Protein AF-A0A2H5QS18-F1 (afdb_monomer)

Organism: Citrus unshiu (NCBI:txid55188)

Solvent-accessible surface area (backbone atoms only — not comparable to full-atom values): 5969 Å² total; per-residue (Å²): 109,49,81,54,51,76,42,83,52,37,49,84,52,31,69,64,58,32,67,49,38,83,33,39,31,42,33,45,26,37,26,52,36,32,40,64,85,40,93,54,33,43,40,53,26,38,52,21,29,35,42,34,46,21,41,10,51,63,26,32,70,79,12,51,65,34,27,25,59,86,45,28,78,48,53,74,44,63,41,59,57,66,27,44,52,68,79,67,95,55,62,81,68,54,59,59,73,72,40,64,66,79,58,52,62,50,62,58,71,82,73,123

Mean predicted aligned error: 8.16 Å

Secondary structure (DSSP, 8-state):
-EE--SS--BGGGHHHHTT-TT-SEEE--SSB--S-S-SSTTTT-TT--EEE-TT-TT--HHHHHHTTGGG-TT--EEE-TTSS----SS-HHHHHHHS-HHHHHHHGGG--

InterPro domains:
  IPR001611 Leucine-rich repeat [PF13516] (20-35)
  IPR001611 Leucine-rich repeat [PF13516] (46-62)
  IPR001611 Leucine-rich repeat [PF13516] (72-86)
  IPR032675 Leucine-rich repeat domain superfamily [G3DSA:3.80.10.10] (1-100)

pLDDT: mean 79.47, std 22.16, range [30.22, 98.5]

Foldseek 3Di:
DDADAPEADEPVCQVVQLVVQQDQEYEHHQYQYQLAPDQAANLSVLNHAYYEPANNQNHELVSVLRNNVVNNPNHNAYHHHNYVHDPPPDPPVVCCPSDPPVVVVNVVVVPD

Radius of gyration: 13.06 Å; Cα contacts (8 Å, |Δi|>4): 230; chains: 1; bounding box: 33×35×27 Å

Structure (mmCIF, N/CA/C/O backbone):
data_AF-A0A2H5QS18-F1
#
_entry.id   AF-A0A2H5QS18-F1
#
loop_
_atom_site.group_PDB
_atom_site.id
_atom_site.type_symbol
_atom_site.label_atom_id
_atom_site.label_alt_id
_atom_site.label_comp_id
_atom_site.label_asym_id
_atom_site.label_entity_id
_atom_site.label_seq_id
_atom_site.pdbx_PDB_ins_code
_atom_site.Cartn_x
_atom_site.Cartn_y
_atom_site.Cartn_z
_atom_site.occupancy
_atom_site.B_iso_or_equiv
_atom_site.auth_seq_id
_atom_site.auth_comp_id
_atom_site.auth_asym_id
_atom_site.auth_atom_id
_atom_site.pdbx_PDB_model_num
ATOM 1 N N . MET A 1 1 ? -14.098 2.412 3.426 1.00 94.56 1 MET A N 1
ATOM 2 C CA . MET A 1 1 ? -13.530 1.545 2.372 1.00 94.56 1 MET A CA 1
ATOM 3 C C . MET A 1 1 ? -13.449 2.354 1.093 1.00 94.56 1 MET A C 1
ATOM 5 O O . MET A 1 1 ? -14.416 3.034 0.782 1.00 94.56 1 MET A O 1
ATOM 9 N N . LEU A 1 2 ? -12.324 2.291 0.385 1.00 98.25 2 LEU A N 1
ATOM 10 C CA . LEU A 1 2 ? -12.134 2.916 -0.923 1.00 98.25 2 LEU A CA 1
ATOM 11 C C . LEU A 1 2 ? -11.606 1.864 -1.901 1.00 98.25 2 LEU A C 1
ATOM 13 O O . LEU A 1 2 ? -10.623 1.185 -1.602 1.00 98.25 2 LEU A O 1
ATOM 17 N N . ASN A 1 3 ? -12.278 1.709 -3.040 1.00 98.12 3 ASN A N 1
ATOM 18 C CA . ASN A 1 3 ? -11.909 0.741 -4.064 1.00 98.12 3 ASN A CA 1
ATOM 19 C C . ASN A 1 3 ? -11.582 1.456 -5.378 1.00 98.12 3 ASN A C 1
ATOM 21 O O . ASN A 1 3 ? -12.455 2.097 -5.955 1.00 98.12 3 ASN A O 1
ATOM 25 N N . LEU A 1 4 ? -10.333 1.327 -5.822 1.00 98.06 4 LEU A N 1
ATOM 26 C CA . LEU A 1 4 ? -9.783 1.931 -7.035 1.00 98.06 4 LEU A CA 1
ATOM 27 C C . LEU A 1 4 ? -9.121 0.874 -7.938 1.00 98.06 4 LEU A C 1
ATOM 29 O O . LEU A 1 4 ? -8.259 1.208 -8.751 1.00 98.06 4 LEU A O 1
ATOM 33 N N . HIS A 1 5 ? -9.485 -0.404 -7.780 1.00 97.06 5 HIS A N 1
ATOM 34 C CA . HIS A 1 5 ? -8.915 -1.484 -8.586 1.00 97.06 5 HIS A CA 1
ATOM 35 C C . HIS A 1 5 ? -9.170 -1.294 -10.090 1.00 97.06 5 HIS A C 1
ATOM 37 O O . HIS A 1 5 ? -10.154 -0.657 -10.468 1.00 97.06 5 HIS A O 1
ATOM 43 N N . LEU A 1 6 ? -8.305 -1.877 -10.927 1.00 97.81 6 LEU A N 1
ATOM 44 C 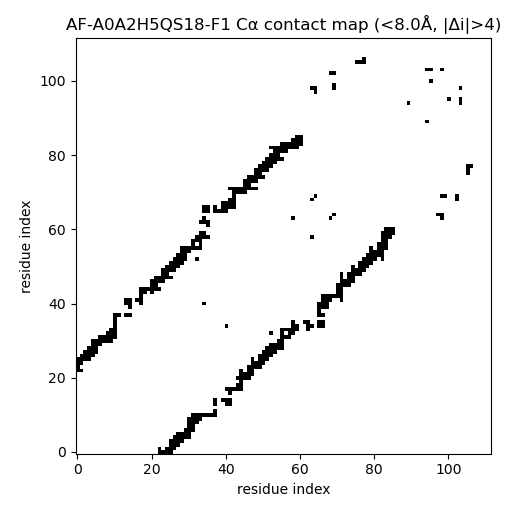CA . LEU A 1 6 ? -8.421 -1.872 -12.396 1.00 97.81 6 LEU A CA 1
ATOM 45 C C . LEU A 1 6 ? -8.489 -0.457 -12.990 1.00 97.81 6 LEU A C 1
ATOM 47 O O . LEU A 1 6 ? -9.390 -0.123 -13.758 1.00 97.81 6 LEU A O 1
ATOM 51 N N . ASN A 1 7 ? -7.522 0.377 -12.619 1.00 98.06 7 ASN A N 1
ATOM 52 C CA . ASN A 1 7 ? -7.346 1.722 -13.161 1.00 98.06 7 ASN A CA 1
ATOM 53 C C . ASN A 1 7 ? -5.896 1.915 -13.631 1.00 98.06 7 ASN A C 1
ATOM 55 O O . ASN A 1 7 ? -5.077 1.002 -13.587 1.00 98.06 7 ASN A O 1
ATOM 59 N N . PHE A 1 8 ? -5.575 3.124 -14.090 1.00 96.81 8 PHE A N 1
ATOM 60 C CA . PHE A 1 8 ? -4.223 3.513 -14.503 1.00 96.81 8 PHE A CA 1
ATOM 61 C C . PHE A 1 8 ? -3.565 4.467 -13.498 1.00 96.81 8 PHE A C 1
ATOM 63 O O . PHE A 1 8 ? -2.741 5.304 -13.872 1.00 96.81 8 PHE A O 1
ATOM 70 N N . PHE A 1 9 ? -3.955 4.407 -12.219 1.00 97.38 9 PHE A N 1
ATOM 71 C CA . PHE A 1 9 ? -3.360 5.281 -11.214 1.00 97.38 9 PHE A CA 1
ATOM 72 C C . PHE A 1 9 ? -1.899 4.905 -10.976 1.00 97.38 9 PHE A C 1
ATOM 74 O O . PHE A 1 9 ? -1.547 3.734 -10.884 1.00 97.38 9 PHE A O 1
ATOM 81 N N . ASN A 1 10 ? -1.053 5.920 -10.845 1.00 95.44 10 ASN A N 1
ATOM 82 C CA . ASN A 1 10 ? 0.346 5.780 -10.460 1.00 95.44 10 ASN A CA 1
ATOM 83 C C . ASN A 1 10 ? 0.598 6.512 -9.136 1.00 95.44 10 ASN A C 1
ATOM 85 O O . ASN A 1 10 ? -0.326 7.052 -8.527 1.00 95.44 10 ASN A O 1
ATOM 89 N N . ASP A 1 11 ? 1.855 6.571 -8.705 1.00 95.31 11 ASP A N 1
ATOM 90 C CA . ASP A 1 11 ? 2.264 7.175 -7.433 1.00 95.31 11 ASP A CA 1
ATOM 91 C C . ASP A 1 11 ? 1.749 8.615 -7.197 1.00 95.31 11 ASP A C 1
ATOM 93 O O . ASP A 1 11 ? 1.676 9.053 -6.049 1.00 95.31 11 ASP A O 1
ATOM 97 N N . SER A 1 12 ? 1.346 9.350 -8.242 1.00 94.69 12 SER A N 1
ATOM 98 C CA . SER A 1 12 ? 0.740 10.686 -8.113 1.00 94.69 12 SER A CA 1
ATOM 99 C C . SER A 1 12 ? -0.565 10.710 -7.310 1.00 94.69 12 SER A C 1
ATOM 101 O O . SER A 1 12 ? -0.908 11.758 -6.765 1.00 94.69 12 SER A O 1
ATOM 103 N N . ILE A 1 13 ? -1.275 9.582 -7.181 1.00 95.69 13 ILE A N 1
ATOM 104 C CA . ILE A 1 13 ? -2.501 9.512 -6.375 1.00 95.69 13 ILE A CA 1
ATOM 105 C C . ILE A 1 13 ? -2.213 9.446 -4.864 1.00 95.69 13 ILE A C 1
ATOM 107 O O . ILE A 1 13 ? -3.050 9.838 -4.049 1.00 95.69 13 ILE A O 1
ATOM 111 N N . LEU A 1 14 ? -1.024 8.972 -4.471 1.00 94.94 14 LEU A N 1
ATOM 112 C CA . LEU A 1 14 ? -0.697 8.658 -3.076 1.00 94.94 14 LEU A CA 1
ATOM 113 C C . LEU A 1 14 ? -0.853 9.857 -2.124 1.00 94.94 14 LEU A C 1
ATOM 115 O O . LEU A 1 14 ? -1.456 9.660 -1.070 1.00 94.94 14 LEU A O 1
ATOM 119 N N . PRO A 1 15 ? -0.429 11.098 -2.461 1.00 94.19 15 PRO A N 1
ATOM 120 C CA . PRO A 1 15 ? -0.634 12.254 -1.586 1.00 94.19 15 PRO A CA 1
ATOM 121 C C . PRO A 1 15 ? -2.107 12.508 -1.255 1.00 94.19 15 PRO A C 1
ATOM 123 O O . PRO A 1 15 ? -2.422 12.844 -0.117 1.00 94.19 15 PRO A O 1
ATOM 126 N N . TYR A 1 16 ? -3.010 12.299 -2.216 1.00 95.44 16 TYR A N 1
ATOM 127 C CA . TYR A 1 16 ? -4.447 12.479 -2.015 1.00 95.44 16 TYR A CA 1
ATOM 128 C C . TYR A 1 16 ? -5.025 11.370 -1.140 1.00 95.44 16 TYR A C 1
ATOM 130 O O . TYR A 1 16 ? -5.756 11.656 -0.192 1.00 95.44 16 TYR A O 1
ATOM 138 N N . LEU A 1 17 ? -4.646 10.113 -1.392 1.00 96.12 17 LEU A N 1
ATOM 139 C CA . LEU A 1 17 ? -5.064 8.987 -0.552 1.00 96.12 17 LEU A CA 1
ATOM 140 C C . LEU A 1 17 ? -4.585 9.163 0.885 1.00 96.12 17 LEU A C 1
ATOM 142 O O . LEU A 1 17 ? -5.344 8.903 1.811 1.00 96.12 17 LEU A O 1
ATOM 146 N N . ASN A 1 18 ? -3.374 9.688 1.072 1.00 94.31 18 ASN A N 1
ATOM 147 C CA . ASN A 1 18 ? -2.768 9.925 2.378 1.00 94.31 18 ASN A CA 1
ATOM 148 C C . ASN A 1 18 ? -3.506 10.997 3.216 1.00 94.31 18 ASN A C 1
ATOM 150 O O . ASN A 1 18 ? -3.220 11.144 4.404 1.00 94.31 18 ASN A O 1
ATOM 154 N N . THR A 1 19 ? -4.466 11.733 2.637 1.00 96.56 19 THR A N 1
ATOM 155 C CA . THR A 1 19 ? -5.360 12.648 3.381 1.00 96.56 19 THR A CA 1
ATOM 156 C C . THR A 1 19 ? -6.574 11.945 3.993 1.00 96.56 19 THR A C 1
ATOM 158 O O . THR A 1 19 ? -7.187 12.463 4.925 1.00 96.56 19 THR A O 1
ATOM 161 N N . LEU A 1 20 ? -6.913 10.743 3.519 1.00 97.31 20 LEU A N 1
ATOM 162 C CA . LEU A 1 20 ? -8.096 9.987 3.930 1.00 97.31 20 LEU A CA 1
ATOM 163 C C . LEU A 1 20 ? -7.806 9.153 5.188 1.00 97.31 20 LEU A C 1
ATOM 165 O O . LEU A 1 20 ? -7.935 7.930 5.196 1.00 97.31 20 LEU A O 1
ATOM 169 N N . THR A 1 21 ? -7.385 9.819 6.263 1.00 96.94 21 THR A N 1
ATOM 170 C CA . THR A 1 21 ? -6.794 9.192 7.461 1.00 96.94 21 THR A CA 1
ATOM 171 C C . THR A 1 21 ? -7.713 8.205 8.182 1.00 96.94 21 THR A C 1
ATOM 173 O O . THR A 1 21 ? -7.219 7.297 8.845 1.00 96.94 21 THR A O 1
ATOM 176 N N . SER A 1 22 ? -9.033 8.321 8.023 1.00 97.81 22 SER A N 1
ATOM 177 C CA . SER A 1 22 ? -10.021 7.393 8.592 1.00 97.81 22 SER A CA 1
ATOM 178 C C . SER A 1 22 ? -10.246 6.118 7.763 1.00 97.81 22 SER A C 1
ATOM 180 O O . SER A 1 22 ? -11.101 5.306 8.122 1.00 97.81 22 SER A O 1
ATOM 182 N N . LEU A 1 23 ? -9.542 5.921 6.640 1.00 98.12 23 LEU A N 1
ATOM 183 C CA . LEU A 1 23 ? -9.702 4.716 5.826 1.00 98.12 23 LEU A CA 1
ATOM 184 C C . LEU A 1 23 ? -9.275 3.456 6.580 1.00 98.12 23 LEU A C 1
ATOM 186 O O . LEU A 1 23 ? -8.173 3.365 7.105 1.00 98.12 23 LEU A O 1
ATOM 190 N N . THR A 1 24 ? -10.139 2.444 6.530 1.00 98.19 24 THR A N 1
ATOM 191 C CA . THR A 1 24 ? -9.891 1.099 7.070 1.00 98.19 24 THR A CA 1
ATOM 192 C C . THR A 1 24 ? -9.567 0.068 5.987 1.00 98.19 24 THR A C 1
ATOM 194 O O . THR A 1 24 ? -8.946 -0.955 6.265 1.00 98.19 24 THR A O 1
ATOM 197 N N . THR A 1 25 ? -9.951 0.330 4.737 1.00 98.19 25 THR A N 1
ATOM 198 C CA . THR A 1 25 ? -9.710 -0.556 3.591 1.00 98.19 25 THR A CA 1
ATOM 199 C C . THR A 1 25 ? -9.435 0.274 2.352 1.00 98.19 25 THR A C 1
ATOM 201 O O . THR A 1 25 ? -10.237 1.159 2.029 1.00 98.19 25 THR A O 1
ATOM 204 N N . LEU A 1 26 ? -8.344 -0.049 1.662 1.00 98.50 26 LEU A N 1
ATOM 205 C CA . LEU A 1 26 ? -7.916 0.571 0.415 1.00 98.50 26 LEU A CA 1
ATOM 206 C C . LEU A 1 26 ? -7.536 -0.524 -0.585 1.00 98.50 26 LEU A C 1
ATOM 208 O O . LEU A 1 26 ? -6.669 -1.351 -0.305 1.00 98.50 26 LEU A O 1
ATOM 212 N N . ASN A 1 27 ? -8.192 -0.521 -1.742 1.00 98.38 27 ASN A N 1
ATOM 213 C CA . ASN A 1 27 ? -7.884 -1.429 -2.840 1.00 98.38 27 ASN A CA 1
ATOM 214 C C . ASN A 1 27 ? -7.305 -0.643 -4.024 1.00 98.38 27 ASN A C 1
ATOM 216 O O . ASN A 1 27 ? -8.009 0.169 -4.627 1.00 98.38 27 ASN A O 1
ATOM 220 N N . LEU A 1 28 ? -6.032 -0.897 -4.323 1.00 97.94 28 LEU A N 1
ATOM 221 C CA . LEU A 1 28 ? -5.257 -0.349 -5.439 1.00 97.94 28 LEU A CA 1
ATOM 222 C C . LEU A 1 28 ? -4.804 -1.453 -6.407 1.00 97.94 28 LEU A C 1
ATOM 224 O O . LEU A 1 28 ? -3.902 -1.233 -7.218 1.00 97.94 28 LEU A O 1
ATOM 228 N N . ARG A 1 29 ? -5.422 -2.635 -6.343 1.00 97.31 29 ARG A N 1
ATOM 229 C CA . ARG A 1 29 ? -5.102 -3.770 -7.206 1.00 97.31 29 ARG A CA 1
ATOM 230 C C . ARG A 1 29 ? -5.131 -3.394 -8.684 1.00 97.31 29 ARG A C 1
ATOM 232 O O . ARG A 1 29 ? -6.040 -2.686 -9.115 1.00 97.31 29 ARG A O 1
ATOM 239 N N . SER A 1 30 ? -4.205 -3.938 -9.469 1.00 97.56 30 SER A N 1
ATOM 240 C CA . SER A 1 30 ? -4.174 -3.764 -10.928 1.00 97.56 30 SER A CA 1
ATOM 241 C C . SER A 1 30 ? -4.191 -2.283 -11.322 1.00 97.56 30 SER A C 1
ATOM 243 O O . SER A 1 30 ? -5.137 -1.800 -11.944 1.00 97.56 30 SER A O 1
ATOM 245 N N . ASN A 1 31 ? -3.159 -1.566 -10.882 1.00 98.06 31 ASN A N 1
ATOM 246 C CA . ASN A 1 31 ? -2.872 -0.175 -11.227 1.00 98.06 31 ASN A CA 1
ATOM 247 C C . ASN A 1 31 ? -1.415 -0.063 -11.718 1.00 98.06 31 ASN A C 1
ATOM 249 O O . ASN A 1 31 ? -0.767 -1.060 -12.031 1.00 98.06 31 ASN A O 1
ATOM 253 N N . SER A 1 32 ? -0.889 1.157 -11.816 1.00 96.56 32 SER A N 1
ATOM 254 C CA . SER A 1 32 ? 0.501 1.455 -12.177 1.00 96.56 32 SER A CA 1
ATOM 255 C C . SER A 1 32 ? 1.279 2.059 -10.999 1.00 96.56 32 SER A C 1
ATOM 257 O O . SER A 1 32 ? 2.097 2.963 -11.187 1.00 96.56 32 SER A O 1
ATOM 259 N N . ILE A 1 33 ? 1.003 1.604 -9.771 1.00 95.50 33 ILE A N 1
ATOM 260 C CA . ILE A 1 33 ? 1.739 2.024 -8.572 1.00 95.50 33 ILE A CA 1
ATOM 261 C C . ILE A 1 33 ? 3.155 1.439 -8.627 1.00 95.50 33 ILE A C 1
ATOM 263 O O . ILE A 1 33 ? 3.347 0.252 -8.870 1.00 95.50 33 ILE A O 1
ATOM 267 N N . GLU A 1 34 ? 4.156 2.276 -8.379 1.00 93.19 34 GLU A N 1
ATOM 268 C CA . GLU A 1 34 ? 5.563 1.870 -8.282 1.00 93.19 34 GLU A CA 1
ATOM 269 C C . GLU A 1 34 ? 6.033 1.887 -6.822 1.00 93.19 34 GLU A C 1
ATOM 271 O O . GLU A 1 34 ? 6.970 1.178 -6.454 1.00 93.19 34 GLU A O 1
ATOM 276 N N . GLY A 1 35 ? 5.403 2.715 -5.980 1.00 86.31 35 GLY A N 1
ATOM 277 C CA . GLY A 1 35 ? 5.729 2.888 -4.566 1.00 86.31 35 GLY A CA 1
ATOM 278 C C . GLY A 1 35 ? 7.090 3.538 -4.316 1.00 86.31 35 GLY A C 1
ATOM 279 O O . GLY A 1 35 ? 7.643 3.417 -3.226 1.00 86.31 35 GLY A O 1
ATOM 280 N N . SER A 1 36 ? 7.665 4.200 -5.321 1.00 80.56 36 SER A N 1
ATOM 281 C CA . SER A 1 36 ? 9.042 4.701 -5.282 1.00 80.56 36 SER A CA 1
ATOM 282 C C . SER A 1 36 ? 9.168 6.210 -5.487 1.00 80.56 36 SER A C 1
ATOM 284 O O . SER A 1 36 ? 10.185 6.789 -5.098 1.00 80.56 36 SER A O 1
ATOM 286 N N . ARG A 1 37 ? 8.142 6.853 -6.057 1.00 79.31 37 ARG A N 1
ATOM 287 C CA . ARG A 1 37 ? 8.220 8.227 -6.574 1.00 79.31 37 ARG A CA 1
ATOM 288 C C . ARG A 1 37 ? 7.759 9.284 -5.575 1.00 79.31 37 ARG A C 1
ATOM 290 O O . ARG A 1 37 ? 8.028 10.465 -5.780 1.00 79.31 37 ARG A O 1
ATOM 297 N N . THR A 1 38 ? 7.081 8.895 -4.492 1.00 76.31 38 THR A N 1
ATOM 298 C CA . THR A 1 38 ? 6.642 9.827 -3.439 1.00 76.31 38 THR A CA 1
ATOM 299 C C . THR A 1 38 ? 7.425 9.625 -2.148 1.00 76.31 38 THR A C 1
ATOM 301 O O . THR A 1 38 ? 7.751 8.506 -1.767 1.00 76.31 38 THR A O 1
ATOM 304 N N . LYS A 1 39 ? 7.724 10.728 -1.448 1.00 72.56 39 LYS A N 1
ATOM 305 C CA . LYS A 1 39 ? 8.471 10.693 -0.178 1.00 72.56 39 LYS A CA 1
ATOM 306 C C . LYS A 1 39 ? 7.655 10.156 1.003 1.00 72.56 39 LYS A C 1
ATOM 308 O O . LYS A 1 39 ? 8.245 9.782 2.006 1.00 72.56 39 LYS A O 1
ATOM 313 N N . GLN A 1 40 ? 6.324 10.196 0.916 1.00 76.25 40 GLN A N 1
ATOM 314 C CA . GLN A 1 40 ? 5.432 9.941 2.052 1.00 76.25 40 GLN A CA 1
ATOM 315 C C . GLN A 1 40 ? 4.562 8.689 1.893 1.00 76.25 40 GLN A C 1
ATOM 317 O O . GLN A 1 40 ? 4.005 8.248 2.891 1.00 76.25 40 GLN A O 1
ATOM 322 N N . GLY A 1 41 ? 4.428 8.107 0.695 1.00 88.94 41 GLY A N 1
ATOM 323 C CA . GLY A 1 41 ? 3.615 6.905 0.493 1.00 88.94 41 GLY A CA 1
ATOM 324 C C . GLY A 1 41 ? 2.226 7.007 1.138 1.00 88.94 41 GLY A C 1
ATOM 325 O O . GLY A 1 41 ? 1.458 7.917 0.826 1.00 88.94 41 GLY A O 1
ATOM 326 N N . LEU A 1 42 ? 1.932 6.083 2.059 1.00 93.81 42 LEU A N 1
ATOM 327 C CA . LEU A 1 42 ? 0.655 5.965 2.775 1.00 93.81 42 LEU A CA 1
ATOM 328 C C . LEU A 1 42 ? 0.784 6.176 4.300 1.00 93.81 42 LEU A C 1
ATOM 330 O O . LEU A 1 42 ? -0.080 5.738 5.058 1.00 93.81 42 LEU A O 1
ATOM 334 N N . VAL A 1 43 ? 1.849 6.835 4.777 1.00 92.88 43 VAL A N 1
ATOM 335 C CA . VAL A 1 43 ? 2.222 6.894 6.213 1.00 92.88 43 VAL A CA 1
ATOM 336 C C . VAL A 1 43 ? 1.146 7.428 7.173 1.00 92.88 43 VAL A C 1
ATOM 338 O O . VAL A 1 43 ? 1.219 7.167 8.377 1.00 92.88 43 VAL A O 1
ATOM 341 N N . ASN A 1 44 ? 0.165 8.193 6.688 1.00 96.12 44 ASN A N 1
ATOM 342 C CA . ASN A 1 44 ? -0.884 8.781 7.527 1.00 96.12 44 ASN A CA 1
ATOM 343 C C . ASN A 1 44 ? -2.116 7.882 7.670 1.00 96.12 44 ASN A C 1
ATOM 345 O O . ASN A 1 44 ? -2.978 8.169 8.504 1.00 96.12 44 ASN A O 1
ATOM 349 N N . LEU A 1 45 ? -2.210 6.785 6.913 1.00 96.38 45 LEU A N 1
ATOM 350 C CA . LEU A 1 45 ? -3.342 5.856 6.956 1.00 96.38 45 LEU A CA 1
ATOM 351 C C . LEU A 1 45 ? -3.255 4.898 8.153 1.00 96.38 45 LEU A C 1
ATOM 353 O O . LEU A 1 45 ? -3.359 3.683 8.023 1.00 96.38 45 LEU A O 1
ATOM 357 N N . ARG A 1 46 ? -3.068 5.446 9.356 1.00 94.50 46 ARG A N 1
ATOM 358 C CA . ARG A 1 46 ? -2.803 4.673 10.580 1.00 94.50 46 ARG A CA 1
ATOM 359 C C . ARG A 1 46 ? -3.953 3.756 10.993 1.00 94.50 46 ARG A C 1
ATOM 361 O O . ARG A 1 46 ? -3.710 2.799 11.718 1.00 94.50 46 ARG A O 1
ATOM 368 N N . TYR A 1 47 ? -5.180 4.029 10.548 1.00 96.94 47 TYR A N 1
ATOM 369 C CA . TYR A 1 47 ? -6.360 3.190 10.798 1.00 96.94 47 TYR A CA 1
ATOM 370 C C . TYR A 1 47 ? -6.597 2.124 9.718 1.00 96.94 47 TYR A C 1
ATOM 372 O O . TYR A 1 47 ? -7.554 1.350 9.825 1.00 96.94 47 TYR A O 1
ATOM 380 N N . LEU A 1 48 ? -5.745 2.066 8.689 1.00 97.25 48 LEU A N 1
ATOM 381 C CA . LEU A 1 48 ? -5.887 1.116 7.596 1.00 97.25 48 LEU A CA 1
ATOM 382 C C . LEU A 1 48 ? -5.660 -0.306 8.102 1.00 97.25 48 LEU A C 1
ATOM 384 O O . LEU A 1 48 ? -4.641 -0.600 8.715 1.00 97.25 48 LEU A O 1
ATOM 388 N N . GLN A 1 49 ? -6.620 -1.184 7.825 1.00 94.94 49 GLN A N 1
ATOM 389 C CA . GLN A 1 49 ? -6.595 -2.591 8.222 1.00 94.94 49 GLN A CA 1
ATOM 390 C C . GLN A 1 49 ? -6.352 -3.516 7.033 1.00 94.94 49 GLN A C 1
ATOM 392 O O . GLN A 1 49 ? -5.771 -4.586 7.200 1.00 94.94 49 GLN A O 1
ATOM 397 N N . VAL A 1 50 ? -6.785 -3.114 5.838 1.00 95.56 50 VAL A N 1
ATOM 398 C CA . VAL A 1 50 ? -6.638 -3.899 4.610 1.00 95.56 50 VAL A CA 1
ATOM 399 C C . VAL A 1 50 ? -6.081 -3.016 3.502 1.00 95.56 50 VAL A C 1
ATOM 401 O O . VAL A 1 50 ? -6.682 -1.990 3.169 1.00 95.56 50 VAL A O 1
ATOM 404 N N . LEU A 1 51 ? -4.964 -3.447 2.921 1.00 95.44 51 LEU A N 1
ATOM 405 C CA . LEU A 1 51 ? -4.334 -2.832 1.759 1.00 95.44 51 LEU A CA 1
ATOM 406 C C . LEU A 1 51 ? -4.112 -3.894 0.679 1.00 95.44 51 LEU A C 1
ATOM 408 O O . LEU A 1 51 ? -3.388 -4.862 0.901 1.00 95.44 51 LEU A O 1
ATOM 412 N N . ASP A 1 52 ? -4.727 -3.702 -0.483 1.00 96.06 52 ASP A N 1
ATOM 413 C CA . ASP A 1 52 ? -4.482 -4.527 -1.668 1.00 96.06 52 ASP A CA 1
ATOM 414 C C . ASP A 1 52 ? -3.684 -3.712 -2.691 1.00 96.06 52 ASP A C 1
ATOM 416 O O . ASP A 1 52 ? -4.173 -2.704 -3.208 1.00 96.06 52 ASP A O 1
ATOM 420 N N . LEU A 1 53 ? -2.442 -4.129 -2.929 1.00 94.75 53 LEU A N 1
ATOM 421 C CA . LEU A 1 53 ? -1.523 -3.576 -3.924 1.00 94.75 53 LEU A CA 1
ATOM 422 C C . LEU A 1 53 ? -1.197 -4.609 -5.012 1.00 94.75 53 LEU A C 1
ATOM 424 O O . LEU A 1 53 ? 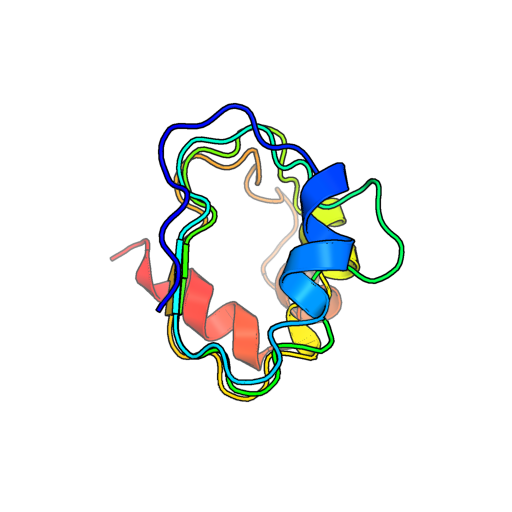-0.308 -4.363 -5.826 1.00 94.75 53 LEU A O 1
ATOM 428 N N . SER A 1 54 ? -1.896 -5.747 -5.038 1.00 93.00 54 SER A N 1
ATOM 429 C CA . SER A 1 54 ? -1.619 -6.834 -5.976 1.00 93.00 54 SER A CA 1
ATOM 430 C C . SER A 1 54 ? -1.688 -6.368 -7.433 1.00 93.00 54 SER A C 1
ATOM 432 O O . SER A 1 54 ? -2.403 -5.421 -7.770 1.00 93.00 54 SER A O 1
ATOM 434 N N . TRP A 1 55 ? -0.940 -7.027 -8.316 1.00 94.75 55 TRP A N 1
ATOM 435 C CA . TRP A 1 55 ? -0.885 -6.708 -9.747 1.00 94.75 55 TRP A CA 1
ATOM 436 C C . TRP A 1 55 ? -0.468 -5.256 -10.035 1.00 94.75 55 TRP A C 1
ATOM 438 O O . TRP A 1 55 ? -0.985 -4.615 -10.946 1.00 94.75 55 TRP A O 1
ATOM 448 N N . ASN A 1 56 ? 0.437 -4.716 -9.216 1.00 94.38 56 ASN A N 1
ATOM 449 C CA . ASN A 1 56 ? 1.201 -3.513 -9.528 1.00 94.38 56 ASN A CA 1
ATOM 450 C C . ASN A 1 56 ? 2.651 -3.940 -9.790 1.00 94.38 56 ASN A C 1
ATOM 452 O O . ASN A 1 56 ? 3.502 -3.928 -8.897 1.00 94.38 56 ASN A O 1
ATOM 456 N N . ASP A 1 57 ? 2.916 -4.362 -11.023 1.00 91.12 57 ASP A N 1
ATOM 457 C CA . ASP A 1 57 ? 4.120 -5.113 -11.405 1.00 91.12 57 ASP A CA 1
ATOM 458 C C . ASP A 1 57 ? 5.434 -4.350 -11.144 1.00 91.12 57 ASP A C 1
ATOM 460 O O . ASP A 1 57 ? 6.484 -4.959 -10.958 1.00 91.12 57 ASP A O 1
ATOM 464 N N . ASN A 1 58 ? 5.381 -3.018 -11.047 1.00 91.81 58 ASN A N 1
ATOM 465 C CA . ASN A 1 58 ? 6.545 -2.168 -10.783 1.00 91.81 58 ASN A CA 1
ATOM 466 C C . ASN A 1 58 ? 6.846 -1.949 -9.286 1.00 91.81 58 ASN A C 1
ATOM 468 O O . ASN A 1 58 ? 7.815 -1.262 -8.949 1.00 91.81 58 ASN A O 1
ATOM 472 N N . ILE A 1 59 ? 6.050 -2.508 -8.367 1.00 90.19 59 ILE A N 1
ATOM 473 C CA . ILE A 1 59 ? 6.376 -2.490 -6.935 1.00 90.19 59 ILE A CA 1
ATOM 474 C C . ILE A 1 59 ? 7.511 -3.482 -6.671 1.00 90.19 59 ILE A C 1
ATOM 476 O O . ILE A 1 59 ? 7.341 -4.694 -6.783 1.00 90.19 59 ILE A O 1
ATOM 480 N N . THR A 1 60 ? 8.664 -2.957 -6.259 1.00 86.06 60 THR A N 1
ATOM 481 C CA . THR A 1 60 ? 9.859 -3.742 -5.906 1.00 86.06 60 THR A CA 1
ATOM 482 C C . THR A 1 60 ? 10.046 -3.824 -4.389 1.00 86.06 60 THR A C 1
ATOM 484 O O . THR A 1 60 ? 9.415 -3.085 -3.630 1.00 86.06 60 THR A O 1
ATOM 487 N N . SER A 1 61 ? 10.980 -4.657 -3.916 1.00 78.56 61 SER A N 1
ATOM 488 C CA . SER A 1 61 ? 11.365 -4.692 -2.494 1.00 78.56 61 SER A CA 1
ATOM 489 C C . SER A 1 61 ? 11.830 -3.322 -1.971 1.00 78.56 61 SER A C 1
ATOM 491 O O . SER A 1 61 ? 11.477 -2.930 -0.859 1.00 78.56 61 SER A O 1
ATOM 493 N N . GLY A 1 62 ? 12.548 -2.548 -2.793 1.00 78.00 62 GLY A N 1
ATOM 494 C CA . GLY A 1 62 ? 12.977 -1.184 -2.469 1.00 78.00 62 GLY A CA 1
ATOM 495 C C . GLY A 1 62 ? 11.842 -0.152 -2.437 1.00 78.00 62 GLY A C 1
ATOM 496 O O . GLY A 1 62 ? 12.007 0.915 -1.848 1.00 78.00 62 GLY A O 1
ATOM 497 N N . SER A 1 63 ? 10.690 -0.453 -3.043 1.00 84.44 63 SER A N 1
ATOM 498 C CA . SER A 1 63 ? 9.491 0.391 -2.984 1.00 84.44 63 SER A CA 1
ATOM 499 C C . SER A 1 63 ? 8.764 0.273 -1.641 1.00 84.44 63 SER A C 1
ATOM 501 O O . SER A 1 63 ? 8.220 1.255 -1.141 1.00 84.44 63 SER A O 1
ATOM 503 N N . LEU A 1 64 ? 8.783 -0.906 -1.007 1.00 79.19 64 LEU A N 1
ATOM 504 C CA . LEU A 1 64 ? 8.022 -1.166 0.225 1.00 79.19 64 LEU A CA 1
ATOM 505 C C . LEU A 1 64 ? 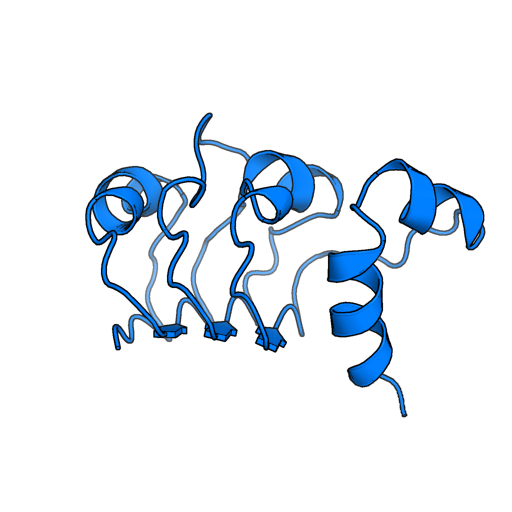8.435 -0.257 1.389 1.00 79.19 64 LEU A C 1
ATOM 507 O O . LEU A 1 64 ? 7.583 0.212 2.145 1.00 79.19 64 LEU A O 1
ATOM 511 N N . THR A 1 65 ? 9.731 0.040 1.507 1.00 76.44 65 THR A N 1
ATOM 512 C CA . THR A 1 65 ? 10.252 0.958 2.532 1.00 76.44 65 THR A CA 1
ATOM 513 C C . THR A 1 65 ? 9.775 2.394 2.307 1.00 76.44 65 THR A C 1
ATOM 515 O O . THR A 1 65 ? 9.498 3.107 3.269 1.00 76.44 65 THR A O 1
ATOM 518 N N . ARG A 1 66 ? 9.612 2.813 1.045 1.00 84.75 66 ARG A N 1
ATOM 519 C CA . ARG A 1 66 ? 9.142 4.156 0.665 1.00 84.75 66 ARG A CA 1
ATOM 520 C C . ARG A 1 66 ? 7.626 4.319 0.728 1.00 84.75 66 ARG A C 1
ATOM 522 O O . ARG A 1 66 ? 7.147 5.429 0.942 1.00 84.75 66 ARG A O 1
ATOM 529 N N . LEU A 1 67 ? 6.870 3.227 0.622 1.00 88.50 67 LEU A N 1
ATOM 530 C CA . LEU A 1 67 ? 5.416 3.234 0.807 1.00 88.50 67 LEU A CA 1
ATOM 531 C C . LEU A 1 67 ? 4.988 3.533 2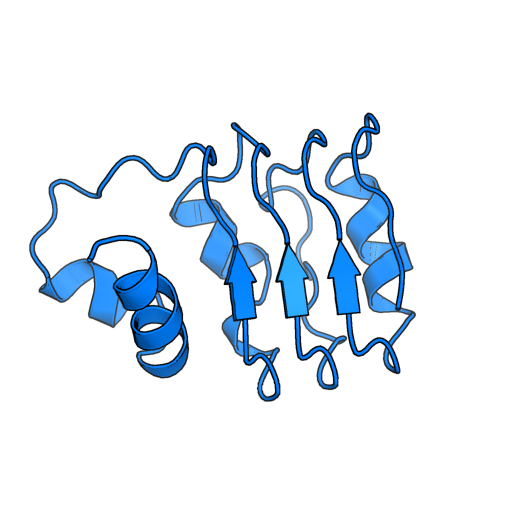.252 1.00 88.50 67 LEU A C 1
ATOM 533 O O . LEU A 1 67 ? 3.819 3.847 2.482 1.00 88.50 67 LEU A O 1
ATOM 537 N N . GLY A 1 68 ? 5.910 3.466 3.218 1.00 86.88 68 GLY A N 1
ATOM 538 C CA . GLY A 1 68 ? 5.609 3.788 4.610 1.00 86.88 68 GLY A CA 1
ATOM 539 C C . GLY A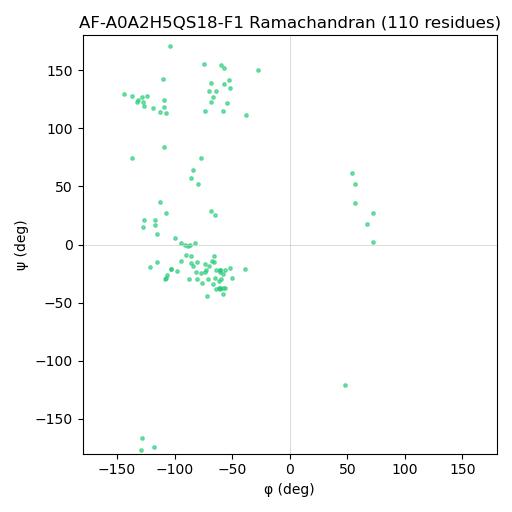 1 68 ? 4.74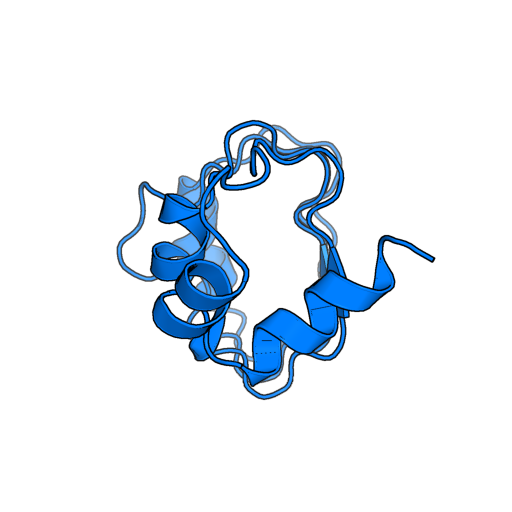7 2.735 5.301 1.00 86.88 68 GLY A C 1
ATOM 540 O O . GLY A 1 68 ? 4.011 3.055 6.230 1.00 86.88 68 GLY A O 1
ATOM 541 N N . LEU A 1 69 ? 4.827 1.475 4.856 1.00 85.81 69 LEU A N 1
ATOM 542 C CA . LEU A 1 69 ? 4.016 0.378 5.396 1.00 85.81 69 LEU A CA 1
ATOM 543 C C . LEU A 1 69 ? 4.254 0.159 6.899 1.00 85.81 69 LEU A C 1
ATOM 545 O O . LEU A 1 69 ? 3.329 -0.206 7.615 1.00 85.81 69 LEU A O 1
ATOM 549 N N . ALA A 1 70 ? 5.460 0.468 7.392 1.00 83.38 70 ALA A N 1
ATOM 550 C CA . ALA A 1 70 ? 5.817 0.441 8.814 1.00 83.38 70 ALA A CA 1
ATOM 551 C C . ALA A 1 70 ? 4.939 1.354 9.692 1.00 83.38 70 ALA A C 1
ATOM 553 O O . ALA A 1 70 ? 4.781 1.106 10.883 1.00 83.38 70 ALA A O 1
ATOM 554 N N . ASN A 1 71 ? 4.360 2.410 9.116 1.00 88.81 71 ASN A N 1
ATOM 555 C CA . ASN A 1 71 ? 3.491 3.346 9.827 1.00 88.81 71 ASN A CA 1
ATOM 556 C C . ASN A 1 71 ? 2.029 2.878 9.888 1.00 88.81 71 ASN A C 1
ATOM 558 O O . ASN A 1 71 ? 1.229 3.473 10.614 1.00 88.81 71 ASN A O 1
ATOM 562 N N . LEU A 1 72 ? 1.668 1.827 9.147 1.00 90.19 72 LEU A N 1
ATOM 563 C CA . LEU A 1 72 ? 0.319 1.265 9.103 1.00 90.19 72 LEU A CA 1
ATOM 564 C C . LEU A 1 72 ? 0.122 0.281 10.265 1.00 90.19 72 LEU A C 1
ATOM 566 O O . LEU A 1 72 ? -0.068 -0.914 10.071 1.00 90.19 72 LEU A O 1
ATOM 570 N N . THR A 1 73 ? 0.179 0.783 11.497 1.00 88.25 73 THR A N 1
ATOM 571 C CA . THR A 1 73 ? 0.211 -0.048 12.715 1.00 88.25 73 THR A CA 1
ATOM 572 C C . THR A 1 73 ? -1.062 -0.863 12.970 1.00 88.25 73 THR A C 1
ATOM 574 O O . THR A 1 73 ? -1.038 -1.778 13.784 1.00 88.25 73 THR A O 1
ATOM 577 N N . ASN A 1 74 ? -2.173 -0.556 12.290 1.00 91.12 74 ASN A N 1
ATOM 578 C CA . ASN A 1 74 ? -3.418 -1.331 12.353 1.00 91.12 74 ASN A CA 1
ATOM 579 C C . ASN A 1 74 ? -3.603 -2.295 11.169 1.00 91.12 74 ASN A C 1
ATOM 581 O O . ASN A 1 74 ? -4.674 -2.901 11.048 1.00 91.12 74 ASN A O 1
ATOM 585 N N . LEU A 1 75 ? -2.603 -2.432 10.290 1.00 89.50 75 LEU A N 1
ATOM 586 C CA . LEU A 1 75 ? -2.707 -3.261 9.096 1.00 89.50 75 LEU A CA 1
ATOM 587 C C . LEU A 1 75 ? -2.768 -4.743 9.480 1.00 89.50 75 LEU A C 1
ATOM 589 O O . LEU A 1 75 ? -1.877 -5.271 10.135 1.00 89.50 75 LEU A O 1
ATOM 593 N N . LYS A 1 76 ? -3.837 -5.414 9.053 1.00 87.75 76 LYS A N 1
ATOM 594 C CA . LYS A 1 76 ? -4.096 -6.841 9.300 1.00 87.75 76 LYS A CA 1
ATOM 595 C C . LYS A 1 76 ? -3.904 -7.685 8.049 1.00 87.75 76 LYS A C 1
ATOM 597 O O . LYS A 1 76 ? -3.609 -8.870 8.145 1.00 87.75 76 LYS A O 1
ATOM 602 N N . LYS A 1 77 ? -4.121 -7.086 6.876 1.00 87.00 77 LYS A N 1
ATOM 603 C CA . LYS A 1 77 ? -3.987 -7.750 5.582 1.00 87.00 77 LYS A CA 1
ATOM 604 C C . LYS A 1 77 ? -3.274 -6.841 4.594 1.00 87.00 77 LYS A C 1
ATOM 606 O O . LYS A 1 77 ? -3.700 -5.707 4.370 1.00 87.00 77 LYS A O 1
ATOM 611 N N . LEU A 1 78 ? -2.234 -7.389 3.981 1.00 89.06 78 LEU A N 1
ATOM 612 C CA . LEU A 1 78 ? -1.486 -6.791 2.890 1.00 89.06 78 LEU A CA 1
ATOM 613 C C . LEU A 1 78 ? -1.418 -7.803 1.747 1.00 89.06 78 LEU A C 1
ATOM 615 O O . LEU A 1 78 ? -0.941 -8.915 1.957 1.00 89.06 78 LEU A O 1
ATOM 619 N N . ASP A 1 79 ? -1.891 -7.425 0.565 1.00 87.88 79 ASP A N 1
ATOM 620 C CA . ASP A 1 79 ? -1.757 -8.241 -0.643 1.00 87.88 79 ASP A CA 1
ATOM 621 C C . ASP A 1 79 ? -0.755 -7.597 -1.608 1.00 87.88 79 ASP A C 1
ATOM 623 O O . ASP A 1 79 ? -0.890 -6.425 -1.966 1.00 87.88 79 ASP A O 1
ATOM 627 N N . LEU A 1 80 ? 0.264 -8.366 -1.990 1.00 88.25 80 LEU A N 1
ATOM 628 C CA . LEU A 1 80 ? 1.329 -7.985 -2.925 1.00 88.25 80 LEU A CA 1
ATOM 629 C C . LEU A 1 80 ? 1.481 -9.014 -4.057 1.00 88.25 80 LEU A C 1
ATOM 631 O O . LEU A 1 80 ? 2.515 -9.046 -4.728 1.00 88.25 80 LEU A O 1
ATOM 635 N N . ALA A 1 81 ? 0.495 -9.898 -4.252 1.00 84.94 81 ALA A N 1
ATOM 636 C CA . ALA A 1 81 ? 0.548 -10.906 -5.304 1.00 84.94 81 ALA A CA 1
ATOM 637 C C . ALA A 1 81 ? 0.726 -10.246 -6.680 1.00 84.94 81 ALA A C 1
ATOM 639 O O . ALA A 1 81 ? 0.107 -9.227 -6.970 1.00 84.94 81 ALA A O 1
ATOM 640 N N . GLY A 1 82 ? 1.577 -10.808 -7.537 1.00 87.81 82 GLY A N 1
ATOM 641 C CA . GLY A 1 82 ? 1.835 -10.248 -8.868 1.00 87.81 82 GLY A CA 1
ATOM 642 C C . GLY A 1 82 ? 2.664 -8.955 -8.888 1.00 87.81 82 GLY A C 1
ATOM 643 O O . GLY A 1 82 ? 2.900 -8.427 -9.962 1.00 87.81 82 GLY A O 1
ATOM 644 N N . CYS A 1 83 ? 3.144 -8.440 -7.751 1.00 88.94 83 CYS A N 1
ATOM 645 C CA . CYS A 1 83 ? 4.117 -7.343 -7.754 1.00 88.94 83 CYS A CA 1
ATOM 646 C C . CYS A 1 83 ? 5.516 -7.835 -8.166 1.00 88.94 83 CYS A C 1
ATOM 648 O O . CYS A 1 83 ? 5.880 -8.985 -7.910 1.00 88.94 83 CYS A O 1
ATOM 650 N N . GLY A 1 84 ? 6.350 -6.935 -8.695 1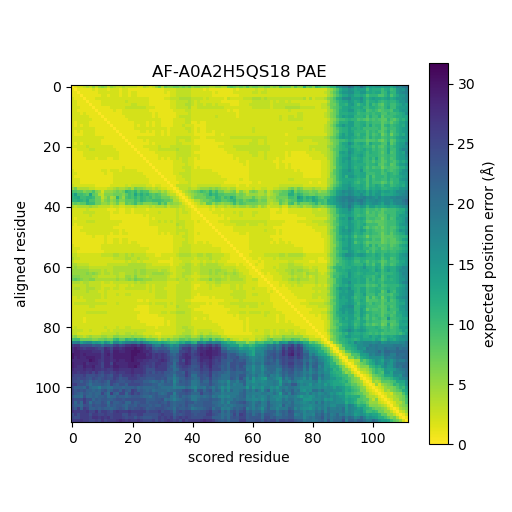.00 84.62 84 GLY A N 1
ATOM 651 C CA . GLY A 1 84 ? 7.762 -7.162 -9.046 1.00 84.62 84 GLY A CA 1
ATOM 652 C C . GLY A 1 84 ? 8.702 -7.366 -7.853 1.00 84.62 84 GLY A C 1
ATOM 653 O O . GLY A 1 84 ? 9.894 -7.056 -7.918 1.00 84.62 84 GLY A O 1
ATOM 654 N N . ILE A 1 85 ? 8.185 -7.891 -6.743 1.00 75.38 85 ILE A N 1
ATOM 655 C CA . ILE A 1 85 ? 8.962 -8.313 -5.584 1.00 75.38 85 ILE A CA 1
ATOM 656 C C . ILE A 1 85 ? 9.593 -9.653 -5.958 1.00 75.38 85 ILE A C 1
ATOM 658 O O . ILE A 1 85 ? 9.154 -10.720 -5.535 1.00 75.38 85 ILE A O 1
ATOM 662 N N . THR A 1 86 ? 10.622 -9.608 -6.805 1.00 57.69 86 THR A N 1
ATOM 663 C CA . THR A 1 86 ? 11.470 -10.772 -7.051 1.00 57.69 86 THR A CA 1
ATOM 664 C C . THR A 1 86 ? 11.985 -11.237 -5.698 1.00 57.69 86 THR A C 1
ATOM 666 O O . THR A 1 86 ? 12.606 -10.442 -4.986 1.00 57.69 86 THR A O 1
ATOM 669 N N . THR A 1 87 ? 11.698 -12.491 -5.334 1.00 46.34 87 THR A N 1
ATOM 670 C CA . THR A 1 87 ? 12.291 -13.178 -4.180 1.00 46.34 87 THR A CA 1
ATOM 671 C C . THR A 1 87 ? 13.745 -12.766 -4.079 1.00 46.34 87 THR A C 1
ATO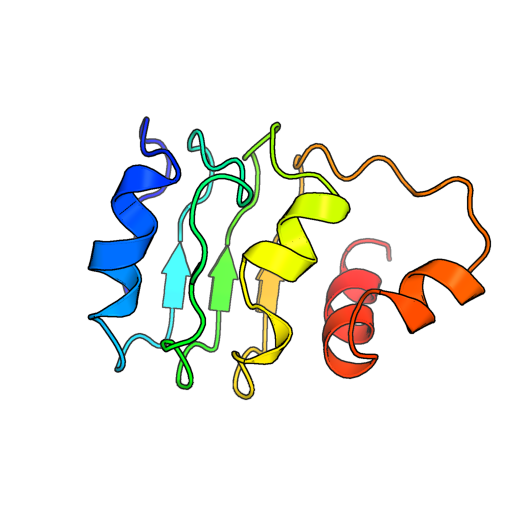M 673 O O . THR A 1 87 ? 14.540 -13.078 -4.969 1.00 46.34 87 THR A O 1
ATOM 676 N N . ILE A 1 88 ? 14.079 -12.011 -3.035 1.00 46.44 88 ILE A N 1
ATOM 677 C CA . ILE A 1 88 ? 15.458 -11.655 -2.758 1.00 46.44 88 ILE A CA 1
ATOM 678 C C . ILE A 1 88 ? 16.157 -13.009 -2.617 1.00 46.44 88 ILE A C 1
ATOM 680 O O . ILE A 1 88 ? 15.853 -13.772 -1.704 1.00 46.44 88 ILE A O 1
ATOM 684 N N . GLN A 1 89 ? 17.081 -13.324 -3.524 1.00 40.03 89 GLN A N 1
ATOM 685 C CA . GLN A 1 89 ? 18.058 -14.418 -3.402 1.00 40.03 89 GLN A CA 1
ATOM 686 C C . GLN A 1 89 ? 19.038 -14.161 -2.229 1.00 40.03 89 GLN A C 1
ATOM 688 O O . GLN A 1 89 ? 20.172 -14.623 -2.217 1.00 40.03 89 GLN A O 1
ATOM 693 N N . GLY A 1 90 ? 18.607 -13.382 -1.238 1.00 39.47 90 GLY A N 1
ATOM 694 C CA . GLY A 1 90 ? 19.283 -13.064 -0.001 1.00 39.47 90 GLY A CA 1
ATOM 695 C C . GLY A 1 90 ? 18.524 -13.779 1.098 1.00 39.47 90 GLY A C 1
ATOM 696 O O . GLY A 1 90 ? 17.326 -13.577 1.285 1.00 39.47 90 GLY A O 1
ATOM 697 N N . THR A 1 91 ? 19.244 -14.671 1.760 1.00 33.47 91 THR A N 1
ATOM 698 C CA . THR A 1 91 ? 18.883 -15.427 2.958 1.00 33.47 91 THR A CA 1
ATOM 699 C C . THR A 1 91 ? 17.862 -14.721 3.864 1.00 33.47 91 THR A C 1
ATOM 701 O O . THR A 1 91 ? 17.848 -13.497 3.982 1.00 33.47 91 THR A O 1
ATOM 704 N N . ARG A 1 92 ? 17.044 -15.513 4.581 1.00 37.88 92 ARG A N 1
ATOM 705 C CA . ARG A 1 92 ? 16.021 -15.091 5.572 1.00 37.88 92 ARG A CA 1
ATOM 706 C C . ARG A 1 92 ? 16.411 -13.905 6.484 1.00 37.88 92 ARG A C 1
ATOM 708 O O . ARG A 1 92 ? 15.522 -13.256 7.015 1.00 37.88 92 ARG A O 1
ATOM 715 N N . GLN A 1 93 ? 17.702 -13.608 6.645 1.00 37.09 93 GLN A N 1
ATOM 716 C CA . GLN A 1 93 ? 18.233 -12.465 7.387 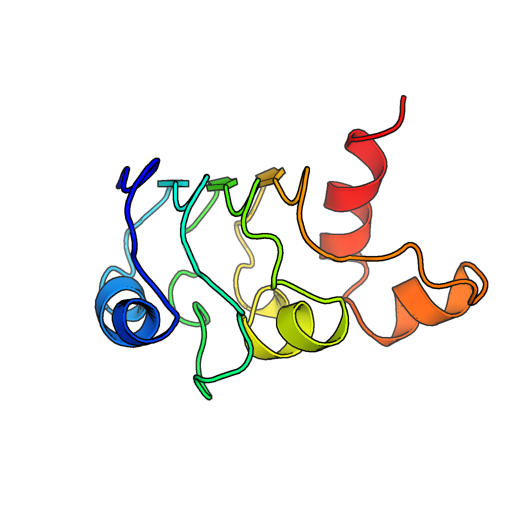1.00 37.09 93 GLN A CA 1
ATOM 717 C C . GLN A 1 93 ? 18.018 -11.086 6.729 1.00 37.09 93 GLN A C 1
ATOM 719 O O . GLN A 1 93 ? 17.886 -10.108 7.458 1.00 37.09 93 GLN A O 1
ATOM 724 N N . GLN A 1 94 ? 17.949 -10.962 5.397 1.00 34.69 94 GLN A N 1
ATOM 725 C CA . GLN A 1 94 ? 17.780 -9.641 4.755 1.00 34.69 94 GLN A CA 1
ATOM 726 C C . GLN A 1 94 ? 16.327 -9.153 4.764 1.00 34.69 94 GLN A C 1
ATOM 728 O O . GLN A 1 94 ? 16.060 -7.955 4.849 1.00 34.69 94 GLN A O 1
ATOM 733 N N . VAL A 1 95 ? 15.370 -10.085 4.744 1.00 40.25 95 VAL A N 1
ATOM 734 C CA . VAL A 1 95 ? 13.943 -9.765 4.893 1.00 40.25 95 VAL A CA 1
ATOM 735 C C . VAL A 1 95 ? 13.686 -9.164 6.281 1.00 40.25 95 VAL A C 1
ATOM 737 O O . VAL A 1 95 ? 12.962 -8.180 6.388 1.00 40.25 95 VAL A O 1
ATOM 740 N N . THR A 1 96 ? 14.363 -9.676 7.318 1.00 39.72 96 THR A N 1
ATOM 741 C CA . THR A 1 96 ? 14.261 -9.201 8.711 1.00 39.72 96 THR A CA 1
ATOM 742 C C . THR A 1 96 ? 14.942 -7.863 8.999 1.00 39.72 96 THR A C 1
ATOM 744 O O . THR A 1 96 ? 14.637 -7.252 10.018 1.00 39.72 96 THR A O 1
ATOM 747 N N . THR A 1 97 ? 15.848 -7.384 8.138 1.00 38.03 97 THR A N 1
ATOM 748 C CA . THR A 1 97 ? 16.562 -6.108 8.352 1.00 38.03 97 THR A CA 1
ATOM 749 C C . THR A 1 97 ? 15.951 -4.925 7.605 1.00 38.03 97 THR A C 1
ATOM 751 O O . THR A 1 97 ? 16.162 -3.785 8.013 1.00 38.03 97 THR A O 1
ATOM 754 N N . GLN A 1 98 ? 15.201 -5.166 6.523 1.00 40.19 98 GLN A N 1
ATOM 755 C CA . GLN A 1 98 ? 14.630 -4.103 5.681 1.00 40.19 98 GLN A CA 1
ATOM 756 C C . GLN A 1 98 ? 13.134 -3.864 5.901 1.00 40.19 98 GLN A C 1
ATOM 758 O O . GLN A 1 98 ? 12.628 -2.797 5.554 1.00 40.19 98 GLN A O 1
ATOM 763 N N . ILE A 1 99 ? 12.424 -4.845 6.453 1.00 48.44 99 ILE A N 1
ATOM 764 C CA . ILE A 1 99 ? 10.989 -4.780 6.709 1.00 48.44 99 ILE A CA 1
ATOM 765 C C . ILE A 1 99 ? 10.801 -5.053 8.206 1.00 48.44 99 ILE A C 1
ATOM 767 O O . ILE A 1 99 ? 11.333 -6.048 8.695 1.00 48.44 99 ILE A O 1
ATOM 771 N N . PRO A 1 100 ? 10.086 -4.198 8.961 1.00 45.19 100 PRO A N 1
ATOM 772 C CA . PRO A 1 100 ? 9.772 -4.482 10.358 1.00 45.19 100 PRO A CA 1
ATOM 773 C C . PRO A 1 100 ? 9.144 -5.873 10.488 1.00 45.19 100 PRO A C 1
ATOM 775 O O . PRO A 1 100 ? 8.262 -6.220 9.698 1.00 45.19 100 PRO A O 1
ATOM 778 N N . CYS A 1 101 ? 9.587 -6.664 11.470 1.00 45.38 101 CYS A N 1
ATOM 779 C CA . CYS A 1 101 ? 9.157 -8.055 11.661 1.00 45.38 101 CYS A CA 1
ATOM 780 C C . CYS A 1 101 ? 7.629 -8.241 11.666 1.00 45.38 101 CYS A C 1
ATOM 782 O O . CYS A 1 101 ? 7.138 -9.275 11.215 1.00 45.38 101 CYS A O 1
ATOM 784 N N . ASP A 1 102 ? 6.882 -7.219 12.082 1.00 44.66 102 ASP A N 1
ATOM 785 C CA . ASP A 1 102 ? 5.418 -7.221 12.121 1.00 44.66 102 ASP A CA 1
ATOM 786 C C . ASP A 1 102 ? 4.773 -7.326 10.724 1.00 44.66 102 ASP A C 1
ATOM 788 O O . ASP A 1 102 ? 3.703 -7.910 10.571 1.00 44.66 102 ASP A O 1
ATOM 792 N N . ILE A 1 103 ? 5.443 -6.830 9.676 1.00 47.44 103 ILE A N 1
ATOM 793 C CA . ILE A 1 103 ? 4.967 -6.889 8.281 1.00 47.44 103 ILE A CA 1
ATOM 794 C C . ILE A 1 103 ? 5.403 -8.193 7.603 1.00 47.44 103 ILE A C 1
ATOM 796 O O . ILE A 1 103 ? 4.694 -8.716 6.745 1.00 47.44 103 ILE A O 1
ATOM 800 N N . ILE A 1 104 ? 6.536 -8.764 8.018 1.00 51.38 104 ILE A N 1
ATOM 801 C CA . ILE A 1 104 ? 7.032 -10.050 7.502 1.00 51.38 104 ILE A CA 1
ATOM 802 C C . ILE A 1 104 ? 6.026 -11.168 7.792 1.00 51.38 104 ILE A C 1
ATOM 804 O O . ILE A 1 104 ? 5.786 -12.007 6.928 1.00 51.38 104 ILE A O 1
ATOM 808 N N . MET A 1 105 ? 5.373 -11.140 8.957 1.00 44.22 105 MET A N 1
ATOM 809 C CA . MET A 1 105 ? 4.331 -12.113 9.304 1.00 44.22 105 MET A CA 1
ATOM 810 C C . MET A 1 105 ? 3.127 -12.069 8.353 1.00 44.22 105 MET A C 1
ATOM 812 O O . MET A 1 105 ? 2.538 -13.109 8.075 1.00 44.22 105 MET A O 1
ATOM 816 N N . ALA A 1 106 ? 2.791 -10.903 7.790 1.00 42.12 106 ALA A N 1
ATOM 817 C CA . ALA A 1 106 ? 1.713 -10.784 6.806 1.00 42.12 106 ALA A CA 1
ATOM 818 C C . ALA A 1 106 ? 2.095 -11.355 5.425 1.00 42.12 106 ALA A C 1
ATOM 820 O O . ALA A 1 106 ? 1.216 -11.762 4.671 1.00 42.12 106 ALA A O 1
ATOM 821 N N . LEU A 1 107 ? 3.393 -11.431 5.105 1.00 45.62 107 LEU A N 1
ATOM 822 C CA . LEU A 1 107 ? 3.910 -11.978 3.842 1.00 45.62 107 LEU A CA 1
ATOM 823 C C . LEU A 1 107 ? 4.090 -13.505 3.865 1.00 45.62 107 LEU A C 1
ATOM 825 O O . LEU A 1 107 ? 4.218 -14.117 2.809 1.00 45.62 107 LEU A O 1
ATOM 829 N N . ILE A 1 108 ? 4.090 -14.135 5.046 1.00 43.53 108 ILE A N 1
ATOM 830 C CA . ILE A 1 108 ? 4.265 -15.593 5.184 1.00 43.53 108 ILE A CA 1
ATOM 831 C C . ILE A 1 108 ? 2.953 -16.362 4.910 1.00 43.53 108 ILE A C 1
ATOM 833 O O . ILE A 1 108 ? 2.997 -17.555 4.628 1.00 43.53 108 ILE A O 1
ATOM 837 N N . PHE A 1 109 ? 1.789 -15.702 4.884 1.00 40.00 109 PHE A N 1
ATOM 838 C CA . PHE A 1 109 ? 0.503 -16.373 4.627 1.00 40.00 109 PHE A CA 1
ATOM 839 C C . PHE A 1 109 ? 0.120 -16.535 3.147 1.00 40.00 109 PHE A C 1
ATOM 841 O O . PHE A 1 109 ? -0.923 -17.116 2.866 1.00 40.00 109 PHE A O 1
ATOM 848 N N . THR A 1 110 ? 0.930 -16.070 2.192 1.00 36.25 110 THR A N 1
ATOM 849 C CA . THR A 1 110 ? 0.662 -16.271 0.751 1.00 36.25 110 THR A CA 1
ATOM 850 C C . THR A 1 110 ? 1.352 -17.494 0.143 1.00 36.25 110 THR A C 1
ATOM 852 O O . THR A 1 110 ? 1.174 -17.751 -1.043 1.00 36.25 110 THR A O 1
ATOM 855 N N . TYR A 1 111 ? 2.087 -18.276 0.940 1.00 30.22 111 TYR A N 1
ATOM 856 C CA . TYR A 1 111 ? 2.627 -19.577 0.533 1.00 30.22 111 TYR A CA 1
ATOM 857 C C . TYR A 1 111 ? 2.442 -20.618 1.645 1.00 30.22 111 TYR A C 1
ATOM 859 O O . TYR A 1 111 ? 3.397 -21.005 2.321 1.00 30.22 111 TYR A O 1
ATOM 867 N N . VAL A 1 112 ? 1.198 -21.073 1.806 1.00 34.84 112 VAL A N 1
ATOM 868 C CA . VAL A 1 112 ? 0.867 -22.451 2.204 1.00 34.84 112 VAL A CA 1
ATOM 869 C C . VAL A 1 112 ? -0.262 -22.940 1.313 1.00 34.84 112 VAL A C 1
ATOM 871 O O . VAL A 1 112 ? -1.194 -22.135 1.085 1.00 34.84 112 VAL A O 1
#

Nearest PDB structures (foldseek):
  7mlm-assembly1_A  TM=7.826E-01  e=1.383E-01  Mus musculus
  3wpe-assembly1_A-2  TM=6.417E-01  e=3.516E-01  Bos taurus
  5zsm-assembly1_B  TM=6.035E-01  e=2.952E-01  Macaca mulatta
  8tty-assembly1_B  TM=6.512E-01  e=7.077E-01  Macaca mulatta
  5zsm-assembly1_A  TM=6.039E-01  e=4.988E-01  Macaca mulatta

Sequence (112 aa):
MLNLHLNFFNDSILPYLNTLTSLTTLNLRSNSIEGSRTKQGLVNLRYLQVLDLSWNDNITSGSLTRLGLANLTNLKKLDLAGCGITTIQGTRQQVTTQIPCDIIMALIFTYV